Protein AF-A0A1B6HC02-F1 (afdb_monomer_lite)

Foldseek 3Di:
DDQPDPVSVVVVVVVVVVVVVVVVVVVVVVVVVVVVVVVVLVVLVVVLVVLVVVLVVVVVVLVPDPDDPVCVVVVVVVVVVSVVVNVVSVVSVVVHDDDDDPVVCVVVPRDPPCVVDPVVVVVVVVVVVVVVVVVVVVVVVVVVVD

Secondary structure (DSSP, 8-state):
----SHHHHHHHHHHHHHHHHHHHHHHHHHHHHHHHHHHHHHHHHHHHHHHHHHHHHHHHHHHHS---GGGHHHHHHHHHHHHHHHHHHHHHHHTSPPPPPHHHHHHH-S-------HHHHHHHHHHHHHHHHHHHHHHHHHHHH-

Sequence (146 aa):
MELDSLESCIEGWEDLTKELKVLENINKEYLAKLEEVGELQGKCVKEIAHQRYRLGVIDRTLKKLKVPDNRKEDVNKLKRGMEHRLNQLIEIEHCLPKQNGTYLKIILGNVNVSILNKNDKFKYKDEYEKFKLVLSIIGFFLSVIN

Structure (mmCIF, N/CA/C/O backbone):
data_AF-A0A1B6HC02-F1
#
_entry.id   AF-A0A1B6HC02-F1
#
loop_
_atom_site.group_PDB
_atom_site.id
_atom_site.type_symbol
_atom_site.label_atom_id
_atom_site.label_alt_id
_atom_site.label_comp_id
_atom_site.label_asym_id
_atom_site.label_entity_id
_atom_s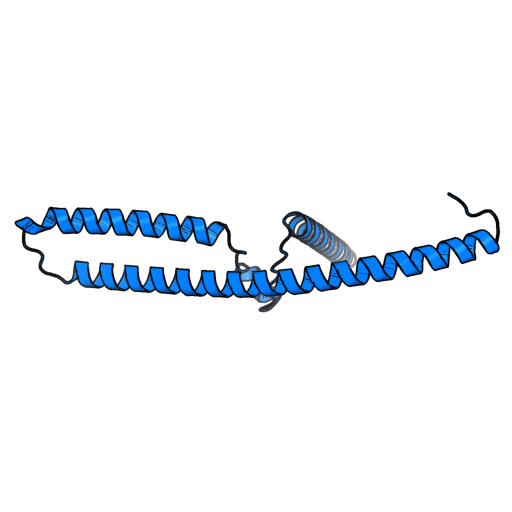ite.label_seq_id
_atom_site.pdbx_PDB_ins_code
_atom_site.Cartn_x
_atom_site.Cartn_y
_atom_site.Cartn_z
_atom_site.occupancy
_atom_site.B_iso_or_equiv
_atom_site.auth_seq_id
_atom_site.auth_comp_id
_atom_site.auth_asym_id
_atom_site.auth_atom_id
_atom_site.pdbx_PDB_model_num
ATOM 1 N N . MET A 1 1 ? 26.179 14.127 -30.261 1.00 59.12 1 MET A N 1
ATOM 2 C CA . MET A 1 1 ? 27.333 13.913 -31.150 1.00 59.12 1 MET A CA 1
ATOM 3 C C . MET A 1 1 ? 26.768 13.275 -32.394 1.00 59.12 1 MET A C 1
ATOM 5 O O . MET A 1 1 ? 26.117 12.247 -32.259 1.00 59.12 1 MET A O 1
ATOM 9 N N . GLU A 1 2 ? 26.886 13.934 -33.541 1.00 69.31 2 GLU A N 1
ATOM 10 C CA . GLU A 1 2 ? 26.670 13.239 -34.812 1.00 69.31 2 GLU A CA 1
ATOM 11 C C . GLU A 1 2 ? 27.879 12.318 -35.030 1.00 69.31 2 GLU A C 1
ATOM 13 O O . GLU A 1 2 ? 28.981 12.643 -34.587 1.00 69.31 2 GLU A O 1
ATOM 18 N N . LEU A 1 3 ? 27.643 11.117 -35.558 1.00 82.00 3 LEU A N 1
ATOM 19 C CA . LEU A 1 3 ? 28.695 10.134 -35.808 1.00 82.00 3 LEU A CA 1
ATOM 20 C C . LEU A 1 3 ? 29.152 10.299 -37.257 1.00 82.00 3 LEU A C 1
ATOM 22 O O . LEU A 1 3 ? 28.347 10.186 -38.179 1.00 82.00 3 LEU A O 1
ATOM 26 N N . ASP A 1 4 ? 30.443 10.567 -37.440 1.00 85.31 4 ASP A N 1
ATOM 27 C CA . ASP A 1 4 ? 30.980 11.064 -38.714 1.00 85.31 4 ASP A CA 1
ATOM 28 C C . ASP A 1 4 ? 31.386 9.943 -39.691 1.00 85.31 4 ASP A C 1
ATOM 30 O O . ASP A 1 4 ? 31.755 10.208 -40.836 1.00 85.31 4 ASP A O 1
ATOM 34 N N . SER A 1 5 ? 31.345 8.677 -39.256 1.00 93.88 5 SER A N 1
ATOM 35 C CA . SER A 1 5 ? 31.750 7.523 -40.064 1.00 93.88 5 SER A CA 1
ATOM 36 C C . SER A 1 5 ? 30.956 6.256 -39.735 1.00 93.88 5 SER A C 1
ATOM 38 O O . SER A 1 5 ? 30.413 6.112 -38.639 1.00 93.88 5 SER A O 1
ATOM 40 N N . LEU A 1 6 ? 30.920 5.309 -40.682 1.00 90.19 6 LEU A N 1
ATOM 41 C CA . LEU A 1 6 ? 30.297 3.997 -40.477 1.00 90.19 6 LEU A CA 1
ATOM 42 C C . LEU A 1 6 ? 30.952 3.225 -39.321 1.00 90.19 6 LEU A C 1
ATOM 44 O O . LEU A 1 6 ? 30.238 2.607 -38.538 1.00 90.19 6 LEU A O 1
ATOM 48 N N . GLU A 1 7 ? 32.276 3.305 -39.183 1.00 93.56 7 GLU A N 1
ATOM 49 C CA . GLU A 1 7 ? 33.015 2.651 -38.097 1.00 93.56 7 GLU A CA 1
ATOM 50 C C . GLU A 1 7 ? 32.567 3.190 -36.731 1.00 93.56 7 GLU A C 1
ATOM 52 O O . GLU A 1 7 ? 32.238 2.423 -35.831 1.00 93.56 7 GLU A O 1
ATOM 57 N N . SER A 1 8 ? 32.420 4.515 -36.616 1.00 91.19 8 SER A N 1
ATOM 58 C CA . SER A 1 8 ? 31.913 5.169 -35.402 1.00 91.19 8 SER A CA 1
ATOM 59 C C . SER A 1 8 ? 30.463 4.779 -35.083 1.00 91.19 8 SER A C 1
ATOM 61 O O . SER A 1 8 ? 30.091 4.686 -33.914 1.00 91.19 8 SER A O 1
ATOM 63 N N . CYS A 1 9 ? 29.635 4.522 -36.101 1.00 91.56 9 CYS A N 1
ATOM 64 C CA . CYS A 1 9 ? 28.285 3.981 -35.916 1.00 91.56 9 CYS A CA 1
ATOM 65 C C . CYS A 1 9 ? 28.296 2.535 -35.405 1.00 91.56 9 CYS A C 1
ATOM 67 O O . CYS A 1 9 ? 27.462 2.188 -34.568 1.00 91.56 9 CYS A O 1
ATOM 69 N N . ILE A 1 10 ? 29.219 1.699 -35.889 1.00 93.19 10 ILE A N 1
ATOM 70 C CA . ILE A 1 10 ? 29.366 0.306 -35.444 1.00 93.19 10 ILE A CA 1
ATOM 71 C C . ILE A 1 10 ? 29.848 0.266 -33.992 1.00 93.19 10 ILE A C 1
ATOM 73 O O . ILE A 1 10 ? 29.214 -0.390 -33.168 1.00 93.19 10 ILE A O 1
ATOM 77 N N . GLU A 1 11 ? 30.894 1.023 -33.653 1.00 94.00 11 GLU A N 1
ATOM 78 C CA . GLU A 1 11 ? 31.393 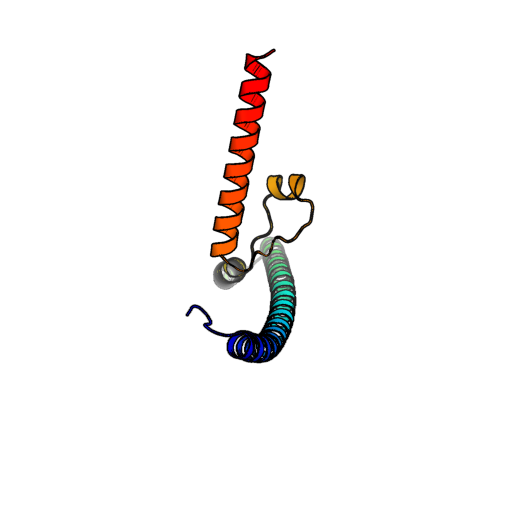1.135 -32.275 1.00 94.00 11 GLU A CA 1
ATOM 79 C C . GLU A 1 11 ? 30.301 1.650 -31.325 1.00 94.00 11 GLU A C 1
ATOM 81 O O . GLU A 1 11 ? 30.033 1.039 -30.289 1.00 94.00 11 GLU A O 1
ATOM 86 N N . GLY A 1 12 ? 29.587 2.713 -31.717 1.00 93.69 12 GLY A N 1
ATOM 87 C CA . GLY A 1 12 ? 28.476 3.252 -30.931 1.00 93.69 12 GLY A CA 1
ATOM 88 C C . GLY A 1 12 ? 27.335 2.248 -30.725 1.00 93.69 12 GLY A C 1
ATOM 89 O O . GLY A 1 12 ? 26.735 2.205 -29.651 1.00 93.69 12 GLY A O 1
ATOM 90 N N . TRP A 1 13 ? 27.045 1.403 -31.718 1.00 93.19 13 TRP A N 1
ATOM 91 C CA . TRP A 1 13 ? 26.056 0.330 -31.589 1.00 93.19 13 TRP A CA 1
ATOM 92 C C . TRP A 1 13 ? 26.515 -0.785 -30.642 1.00 93.19 13 TRP A C 1
ATOM 94 O O . TRP A 1 13 ? 25.718 -1.290 -29.843 1.00 93.19 13 TRP A O 1
ATOM 104 N N . GLU A 1 14 ? 27.789 -1.176 -30.697 1.00 95.25 14 GLU A N 1
ATOM 105 C CA . GLU A 1 14 ? 28.351 -2.165 -29.774 1.00 95.25 14 GLU A CA 1
ATOM 106 C C . GLU A 1 14 ? 28.324 -1.667 -28.328 1.00 95.25 14 GLU A C 1
ATOM 108 O O . GLU A 1 14 ? 27.955 -2.421 -27.421 1.00 95.25 14 GLU A O 1
ATOM 113 N N . ASP A 1 15 ? 28.657 -0.397 -28.105 1.00 95.69 15 ASP A N 1
ATOM 114 C CA . ASP A 1 15 ? 28.591 0.221 -26.784 1.00 95.69 15 ASP A CA 1
ATOM 115 C C . ASP A 1 15 ? 27.150 0.331 -26.284 1.00 95.69 15 ASP A C 1
ATOM 117 O O . ASP A 1 15 ? 26.860 -0.114 -25.170 1.00 95.69 15 ASP A O 1
ATOM 121 N N . LEU A 1 16 ? 26.210 0.753 -27.136 1.00 94.94 16 LEU A N 1
ATOM 122 C CA . LEU A 1 16 ? 24.783 0.756 -26.801 1.00 94.94 16 LEU A CA 1
ATOM 123 C C . LEU A 1 16 ? 24.269 -0.654 -26.464 1.00 94.94 16 LEU A C 1
ATOM 125 O O . LEU A 1 16 ? 23.450 -0.832 -25.563 1.00 94.94 16 LEU A O 1
ATOM 129 N N . THR A 1 17 ? 24.781 -1.685 -27.139 1.00 94.06 17 THR A N 1
ATOM 130 C CA . THR A 1 17 ? 24.443 -3.085 -26.845 1.00 94.06 17 THR A CA 1
ATOM 131 C C . THR A 1 17 ? 24.966 -3.517 -25.469 1.00 94.06 17 THR A C 1
ATOM 133 O O . THR A 1 17 ? 24.299 -4.276 -24.758 1.00 94.06 17 THR A O 1
ATOM 136 N N . LYS A 1 18 ? 26.146 -3.042 -25.051 1.00 96.06 18 LYS A N 1
ATOM 137 C CA . LYS A 1 18 ? 26.672 -3.280 -23.695 1.00 96.06 18 LYS A CA 1
ATOM 138 C C . LYS A 1 18 ? 25.836 -2.537 -22.652 1.00 96.06 18 LYS A C 1
ATOM 140 O O . LYS A 1 18 ? 25.481 -3.135 -21.637 1.00 96.06 18 LYS A O 1
ATOM 145 N N . GLU A 1 19 ? 25.476 -1.284 -22.915 1.00 96.69 19 GLU A N 1
ATOM 146 C CA . GLU A 1 19 ? 24.602 -0.487 -22.046 1.00 96.69 19 GLU A CA 1
ATOM 147 C C . GLU A 1 19 ? 23.221 -1.130 -21.880 1.00 96.69 19 GLU A C 1
ATOM 149 O O . GLU A 1 19 ? 22.702 -1.201 -20.764 1.00 96.69 19 GLU A O 1
ATOM 154 N N . LEU A 1 20 ? 22.657 -1.689 -22.955 1.00 89.19 20 LEU A N 1
ATOM 155 C CA . LEU A 1 20 ? 21.383 -2.403 -22.905 1.00 89.19 20 LEU A CA 1
ATOM 156 C C . LEU A 1 20 ? 21.437 -3.588 -21.932 1.00 89.19 20 LEU A C 1
ATOM 158 O O . LEU A 1 20 ? 20.527 -3.746 -21.122 1.00 89.19 20 LEU A O 1
ATOM 162 N N . LYS A 1 21 ? 22.523 -4.371 -21.927 1.00 94.06 21 LYS A N 1
ATOM 163 C CA . LYS A 1 21 ? 22.692 -5.477 -20.963 1.00 94.06 21 LYS A CA 1
ATOM 164 C C . LYS A 1 21 ? 22.723 -4.986 -19.514 1.00 94.06 21 LYS A C 1
ATOM 166 O O . LYS A 1 21 ? 22.217 -5.659 -18.615 1.00 94.06 21 LYS A O 1
ATOM 171 N N . VAL A 1 22 ? 23.316 -3.818 -19.264 1.00 96.94 22 VAL A N 1
ATOM 172 C CA . VAL A 1 22 ? 23.302 -3.196 -17.931 1.00 96.94 22 VAL A CA 1
ATOM 173 C C . VAL A 1 22 ? 21.876 -2.788 -17.555 1.00 96.94 22 VAL A C 1
ATOM 175 O O . VAL A 1 22 ? 21.425 -3.098 -16.451 1.00 96.94 22 VAL A O 1
ATOM 178 N N . LEU A 1 23 ? 21.141 -2.164 -18.479 1.00 88.75 23 LEU A N 1
ATOM 179 C CA . LEU A 1 23 ? 19.745 -1.775 -18.275 1.00 88.75 23 LEU A CA 1
ATOM 180 C C . LEU A 1 23 ? 18.837 -2.983 -17.997 1.00 88.75 23 LEU A C 1
ATOM 182 O O . LEU A 1 23 ? 17.998 -2.920 -17.100 1.00 88.75 23 LEU A O 1
ATOM 186 N N . GLU A 1 24 ? 19.018 -4.091 -18.715 1.00 85.12 24 GLU A N 1
ATOM 187 C CA . GLU A 1 24 ? 18.264 -5.332 -18.499 1.00 85.12 24 GLU A CA 1
ATOM 188 C C . GLU A 1 24 ? 18.451 -5.877 -17.078 1.00 85.12 24 GLU A C 1
ATOM 190 O O . GLU A 1 24 ? 17.478 -6.267 -16.425 1.00 85.12 24 GLU A O 1
ATOM 195 N N . ASN A 1 25 ? 19.683 -5.843 -16.560 1.00 91.88 25 ASN A N 1
ATOM 196 C CA . ASN A 1 25 ? 19.973 -6.255 -15.188 1.00 91.88 25 ASN A CA 1
ATOM 197 C C . ASN A 1 25 ? 19.306 -5.334 -14.158 1.00 91.88 25 ASN A C 1
ATOM 199 O O . ASN A 1 25 ? 18.692 -5.826 -13.209 1.00 91.88 25 ASN A O 1
ATOM 203 N N . ILE A 1 26 ? 19.361 -4.014 -14.370 1.00 93.12 26 ILE A N 1
ATOM 204 C CA . ILE A 1 26 ? 18.679 -3.033 -13.510 1.00 93.12 26 ILE A CA 1
ATOM 205 C C . ILE A 1 26 ? 17.165 -3.276 -13.518 1.00 93.12 26 ILE A C 1
ATOM 207 O O . ILE A 1 26 ? 16.534 -3.287 -12.462 1.00 93.12 26 ILE A O 1
ATOM 211 N N . ASN A 1 27 ? 16.571 -3.514 -14.691 1.00 80.69 27 ASN A N 1
ATOM 212 C CA . ASN A 1 27 ? 15.140 -3.784 -14.813 1.00 80.69 27 ASN A CA 1
ATOM 213 C C . ASN A 1 27 ? 14.740 -5.074 -14.080 1.00 80.69 27 ASN A C 1
ATOM 215 O O . ASN A 1 27 ? 13.723 -5.106 -13.390 1.00 80.69 27 ASN A O 1
ATOM 219 N N . LYS A 1 28 ? 15.560 -6.126 -14.167 1.00 81.56 28 LYS A N 1
ATOM 220 C CA . LYS A 1 28 ? 15.329 -7.374 -13.431 1.00 81.56 28 LYS A CA 1
ATOM 221 C C . LYS A 1 28 ? 15.331 -7.151 -11.915 1.00 81.56 28 LYS A C 1
ATOM 223 O O . LYS A 1 28 ? 14.447 -7.660 -11.228 1.00 81.56 28 LYS A O 1
ATOM 228 N N . GLU A 1 29 ? 16.286 -6.380 -11.397 1.00 90.69 29 GLU A N 1
ATOM 229 C CA . GLU A 1 29 ? 16.344 -6.032 -9.971 1.00 90.69 29 GLU A CA 1
ATOM 230 C C . GLU A 1 29 ? 15.145 -5.171 -9.545 1.00 90.69 29 GLU A C 1
ATOM 232 O O . GLU A 1 29 ? 14.543 -5.409 -8.497 1.00 90.69 29 GLU A O 1
ATOM 237 N N . TYR A 1 30 ? 14.765 -4.197 -10.375 1.00 85.38 30 TYR A N 1
ATOM 238 C CA . TYR A 1 30 ? 13.586 -3.364 -10.152 1.00 85.38 30 TYR A CA 1
ATOM 239 C C . TYR A 1 30 ? 12.306 -4.204 -10.034 1.00 85.38 30 TYR A C 1
ATOM 241 O O . TYR A 1 30 ? 11.544 -4.014 -9.086 1.00 85.38 30 TYR A O 1
ATOM 249 N N . LEU A 1 31 ? 12.088 -5.155 -10.949 1.00 73.81 31 LEU A N 1
ATOM 250 C CA . LEU A 1 31 ? 10.911 -6.027 -10.931 1.00 73.81 31 LEU A CA 1
ATOM 251 C C . LEU A 1 31 ? 10.869 -6.919 -9.684 1.00 73.81 31 LEU A C 1
ATOM 253 O O . LEU A 1 31 ? 9.810 -7.039 -9.072 1.00 73.81 31 LEU A O 1
ATOM 257 N N . ALA A 1 32 ? 12.010 -7.474 -9.266 1.00 76.50 32 ALA A N 1
ATOM 258 C CA . ALA A 1 32 ? 12.095 -8.267 -8.038 1.00 76.50 32 ALA A CA 1
ATOM 259 C C . ALA A 1 32 ? 11.731 -7.431 -6.796 1.00 76.50 32 ALA A C 1
ATOM 261 O O . ALA A 1 32 ? 10.882 -7.824 -5.998 1.00 76.50 32 ALA A O 1
ATOM 262 N N . LYS A 1 33 ? 12.289 -6.219 -6.672 1.00 84.44 33 LYS A N 1
ATOM 263 C CA . LYS A 1 33 ? 11.949 -5.294 -5.575 1.00 84.44 33 LYS A CA 1
ATOM 264 C C . LYS A 1 33 ? 10.479 -4.877 -5.600 1.00 84.44 33 LYS A C 1
ATOM 266 O O . LYS A 1 33 ? 9.867 -4.704 -4.547 1.00 84.44 33 LYS A O 1
ATOM 271 N N . LEU A 1 34 ? 9.899 -4.700 -6.788 1.00 75.81 34 LEU A N 1
ATOM 272 C CA . LEU A 1 34 ? 8.486 -4.358 -6.936 1.00 75.81 34 LEU A CA 1
ATOM 273 C C . LEU A 1 34 ? 7.576 -5.489 -6.430 1.00 75.81 34 LEU A C 1
ATOM 275 O O . LEU A 1 34 ? 6.583 -5.211 -5.754 1.00 75.81 34 LEU A O 1
ATOM 279 N N . GLU A 1 35 ? 7.929 -6.743 -6.713 1.00 75.00 35 GLU A N 1
ATOM 280 C CA . GLU A 1 35 ? 7.231 -7.926 -6.201 1.00 75.00 35 GLU A CA 1
ATOM 281 C C . GLU A 1 35 ? 7.306 -8.004 -4.669 1.00 75.00 35 GLU A C 1
ATOM 283 O O . GLU A 1 35 ? 6.266 -8.088 -4.009 1.00 75.00 35 GLU A O 1
ATOM 288 N N . GLU A 1 36 ? 8.501 -7.852 -4.090 1.00 81.94 36 GLU A N 1
ATOM 289 C CA . GLU A 1 36 ? 8.706 -7.835 -2.633 1.00 81.94 36 GLU A CA 1
ATOM 290 C C . GLU A 1 36 ? 7.869 -6.747 -1.942 1.00 81.94 36 GLU A C 1
ATOM 292 O O . GLU A 1 36 ? 7.207 -6.992 -0.926 1.00 81.94 36 GLU A O 1
ATOM 297 N N . VAL A 1 37 ? 7.845 -5.538 -2.514 1.00 83.00 37 VAL A N 1
ATOM 298 C CA . VAL A 1 37 ? 7.006 -4.438 -2.021 1.00 83.00 37 VAL A CA 1
ATOM 299 C C . VAL A 1 37 ? 5.525 -4.812 -2.096 1.00 83.00 37 VAL A C 1
ATOM 301 O O . VAL A 1 37 ? 4.789 -4.557 -1.140 1.00 83.00 37 VAL A O 1
ATOM 304 N N . GLY A 1 38 ? 5.079 -5.437 -3.188 1.00 77.31 38 GLY A N 1
ATOM 305 C CA . GLY A 1 38 ? 3.702 -5.910 -3.346 1.00 77.31 38 GLY A CA 1
ATOM 306 C C . GLY A 1 38 ? 3.297 -6.933 -2.279 1.00 77.31 38 GLY A C 1
ATOM 307 O O . GLY A 1 38 ? 2.220 -6.823 -1.682 1.00 77.31 38 GLY A O 1
ATOM 308 N N . GLU A 1 39 ? 4.174 -7.887 -1.963 1.00 80.56 39 GLU A N 1
ATOM 309 C CA . GLU A 1 39 ? 3.933 -8.852 -0.888 1.00 80.56 39 GLU A CA 1
ATOM 310 C C . GLU A 1 39 ? 3.825 -8.184 0.486 1.00 80.56 39 GLU A C 1
ATOM 312 O O . GLU A 1 39 ? 2.919 -8.499 1.269 1.00 80.56 39 GLU A O 1
ATOM 317 N N . LEU A 1 40 ? 4.742 -7.260 0.791 1.00 88.19 40 LEU A N 1
ATOM 318 C CA . LEU A 1 40 ? 4.748 -6.514 2.048 1.00 88.19 40 LEU A CA 1
ATOM 319 C C . LEU A 1 40 ? 3.485 -5.662 2.190 1.00 88.19 40 LEU A C 1
ATOM 321 O O . LEU A 1 40 ? 2.854 -5.681 3.247 1.00 88.19 40 LEU A O 1
ATOM 325 N N . GLN A 1 41 ? 3.055 -4.990 1.120 1.00 86.19 41 GLN A N 1
ATOM 326 C CA . GLN A 1 41 ? 1.788 -4.256 1.091 1.00 86.19 41 GLN A CA 1
ATOM 327 C C . GLN A 1 41 ? 0.608 -5.175 1.422 1.00 86.19 41 GLN A C 1
ATOM 329 O O . GLN A 1 41 ? -0.210 -4.845 2.283 1.00 86.19 41 GLN A O 1
ATOM 334 N N . GLY A 1 42 ? 0.542 -6.355 0.797 1.00 81.88 42 GLY A N 1
ATOM 335 C CA . GLY A 1 42 ? -0.500 -7.344 1.069 1.00 81.88 42 GLY A CA 1
ATOM 336 C C . GLY A 1 42 ? -0.513 -7.813 2.527 1.00 81.88 42 GLY A C 1
ATOM 337 O O . GLY A 1 42 ? -1.583 -7.913 3.133 1.00 81.88 42 GLY A O 1
ATOM 338 N N . LYS A 1 43 ? 0.664 -8.060 3.115 1.00 90.12 43 LYS A N 1
ATOM 339 C CA . LYS A 1 43 ? 0.818 -8.415 4.537 1.00 90.12 43 LYS A CA 1
ATOM 340 C C . LYS A 1 43 ? 0.341 -7.276 5.446 1.00 90.12 43 LYS A C 1
ATOM 342 O O . LYS A 1 43 ? -0.484 -7.519 6.323 1.00 90.12 43 LYS A O 1
ATOM 347 N N . CYS A 1 44 ? 0.753 -6.034 5.187 1.00 91.44 44 CYS A N 1
ATOM 348 C CA . CYS A 1 44 ? 0.326 -4.865 5.962 1.00 91.44 44 CYS A CA 1
ATOM 349 C C . CYS A 1 44 ? -1.196 -4.677 5.946 1.00 91.44 44 CYS A C 1
ATOM 351 O O . CYS A 1 44 ? -1.801 -4.503 7.002 1.00 91.44 44 CYS A O 1
ATOM 353 N N . VAL A 1 45 ? -1.838 -4.768 4.775 1.00 88.94 45 VAL A N 1
ATOM 354 C CA . VAL A 1 45 ? -3.305 -4.649 4.665 1.00 88.94 45 VAL A CA 1
ATOM 355 C C . VAL A 1 45 ? -4.010 -5.728 5.495 1.00 88.94 45 VAL A C 1
ATOM 357 O O . VAL A 1 45 ? -4.957 -5.421 6.225 1.00 88.94 45 VAL A O 1
ATOM 360 N N . LYS A 1 46 ? -3.543 -6.982 5.421 1.00 92.25 46 LYS A N 1
ATOM 361 C CA . LYS A 1 46 ? -4.101 -8.098 6.203 1.00 92.25 46 LYS A CA 1
ATOM 362 C C . LYS A 1 46 ? -3.963 -7.859 7.708 1.00 92.25 46 LYS A C 1
ATOM 364 O O . LYS A 1 46 ? -4.944 -8.008 8.436 1.00 92.25 46 LYS A O 1
ATOM 369 N N . GLU A 1 47 ? -2.788 -7.436 8.166 1.00 96.12 47 GLU A N 1
ATOM 370 C CA . GLU A 1 47 ? -2.532 -7.183 9.588 1.00 96.12 47 GLU A CA 1
ATOM 371 C C . GLU A 1 47 ? -3.326 -5.990 10.130 1.00 96.12 47 GLU A C 1
ATOM 373 O O . GLU A 1 47 ? -3.900 -6.073 11.218 1.00 96.12 47 GLU A O 1
ATOM 378 N N . ILE A 1 48 ? -3.458 -4.904 9.360 1.00 95.12 48 ILE A N 1
ATOM 379 C CA . ILE A 1 48 ? -4.310 -3.763 9.732 1.00 95.12 48 ILE A CA 1
ATOM 380 C C . ILE A 1 48 ? -5.763 -4.219 9.897 1.00 95.12 48 ILE A C 1
ATOM 382 O O . ILE A 1 48 ? -6.410 -3.888 10.897 1.00 95.12 48 ILE A O 1
ATOM 386 N N . ALA A 1 49 ? -6.282 -5.006 8.949 1.00 94.50 49 ALA A N 1
ATOM 387 C CA . ALA A 1 49 ? -7.635 -5.549 9.030 1.00 94.50 49 ALA A CA 1
ATOM 388 C C . ALA A 1 49 ? -7.809 -6.448 10.267 1.00 94.50 49 ALA A C 1
ATOM 390 O O . ALA A 1 49 ? -8.807 -6.328 10.986 1.00 94.50 49 ALA A O 1
ATOM 391 N N . HIS A 1 50 ? -6.821 -7.296 10.565 1.00 97.25 50 HIS A N 1
ATOM 392 C CA . HIS A 1 50 ? -6.841 -8.157 11.743 1.00 97.25 50 HIS A CA 1
ATOM 393 C C . HIS A 1 50 ? -6.825 -7.356 13.056 1.00 97.25 50 HIS A C 1
ATOM 395 O O . HIS A 1 50 ? -7.635 -7.618 13.952 1.00 97.25 50 HIS A O 1
ATOM 401 N N . GLN A 1 51 ? -5.974 -6.332 13.166 1.00 97.44 51 GLN A N 1
ATOM 402 C CA . GLN A 1 51 ? -5.925 -5.441 14.331 1.00 97.44 51 GLN A CA 1
ATOM 403 C C . GLN A 1 51 ? -7.254 -4.705 14.534 1.00 97.44 51 GLN A C 1
ATOM 405 O O . GLN A 1 51 ? -7.780 -4.691 15.649 1.00 97.44 51 GLN A O 1
ATOM 410 N N . ARG A 1 52 ? -7.850 -4.162 13.464 1.00 96.75 52 ARG A N 1
ATOM 411 C CA . ARG A 1 52 ? -9.177 -3.520 13.511 1.00 96.75 52 ARG A CA 1
ATOM 412 C C . ARG A 1 52 ? -10.260 -4.481 13.988 1.00 96.75 52 ARG A C 1
ATOM 414 O O . ARG A 1 52 ? -11.052 -4.125 14.861 1.00 96.75 52 ARG A O 1
ATOM 421 N N . TYR A 1 53 ? -10.266 -5.710 13.471 1.00 97.19 53 TYR A N 1
ATOM 422 C CA . TYR A 1 53 ? -11.187 -6.750 13.923 1.00 97.19 53 TYR A CA 1
ATOM 423 C C . TYR A 1 53 ? -11.036 -7.021 15.426 1.00 97.19 53 TYR A C 1
ATOM 425 O O . TYR A 1 53 ? -12.026 -6.982 16.162 1.00 97.19 53 TYR A O 1
ATOM 433 N N . ARG A 1 54 ? -9.804 -7.237 15.908 1.00 97.81 54 ARG A N 1
ATOM 434 C CA . ARG A 1 54 ? -9.536 -7.502 17.330 1.00 97.81 54 ARG A CA 1
ATOM 435 C C . ARG A 1 54 ? -9.935 -6.331 18.221 1.00 97.81 54 ARG A C 1
ATOM 437 O O . ARG A 1 54 ? -10.573 -6.561 19.246 1.00 97.81 54 ARG A O 1
ATOM 444 N N . LEU A 1 55 ? -9.636 -5.094 17.820 1.00 97.12 55 LEU A N 1
ATOM 445 C CA . LEU A 1 55 ? -10.101 -3.892 18.519 1.00 97.12 55 LEU A CA 1
ATOM 446 C C . LEU A 1 55 ? -11.632 -3.859 18.611 1.00 97.12 55 LEU A C 1
ATOM 448 O O . LEU A 1 55 ? -12.171 -3.631 19.691 1.00 97.12 55 LEU A O 1
ATOM 452 N N . GLY A 1 56 ? -12.338 -4.178 17.524 1.00 96.38 56 GLY A N 1
ATOM 453 C CA . GLY A 1 56 ? -13.801 -4.263 17.517 1.00 96.38 56 GLY A CA 1
ATOM 454 C C . GLY A 1 56 ? -14.369 -5.396 18.384 1.00 96.38 56 GLY A C 1
ATOM 455 O O . GLY A 1 56 ? -15.457 -5.266 18.946 1.00 96.38 56 GLY A O 1
ATOM 456 N N . VAL A 1 57 ? -13.665 -6.523 18.526 1.00 97.25 57 VAL A N 1
ATOM 457 C CA . VAL A 1 57 ? -14.040 -7.587 19.478 1.00 97.25 57 VAL A CA 1
ATOM 458 C C . VAL A 1 57 ? -13.874 -7.104 20.919 1.00 97.25 57 VAL A C 1
ATOM 460 O O . VAL A 1 57 ? -14.786 -7.298 21.727 1.00 97.25 57 VAL A O 1
ATOM 463 N N . ILE A 1 58 ? -12.757 -6.439 21.230 1.00 96.00 58 ILE A N 1
ATOM 464 C CA . ILE A 1 58 ? -12.485 -5.889 22.565 1.00 96.00 58 ILE A CA 1
ATOM 465 C C . ILE A 1 58 ? -13.540 -4.840 22.927 1.00 96.00 58 ILE A C 1
ATOM 467 O O . ILE A 1 58 ? -14.155 -4.960 23.982 1.00 96.00 58 ILE A O 1
ATOM 471 N N . ASP A 1 59 ? -13.825 -3.882 22.041 1.00 94.94 59 ASP A N 1
ATOM 472 C CA . ASP A 1 59 ? -14.833 -2.837 22.274 1.00 94.94 59 ASP A CA 1
ATOM 473 C C . ASP A 1 59 ? -16.227 -3.430 22.541 1.00 94.94 59 ASP A C 1
ATOM 475 O O . ASP A 1 59 ? -16.884 -3.095 23.529 1.00 94.94 59 ASP A O 1
ATOM 479 N N . ARG A 1 60 ? -16.666 -4.386 21.708 1.00 95.88 60 ARG A N 1
ATOM 480 C CA . ARG A 1 60 ? -17.960 -5.064 21.893 1.00 95.88 60 ARG A CA 1
ATOM 481 C C . ARG A 1 60 ? -18.028 -5.844 23.201 1.00 95.88 60 ARG A C 1
ATOM 483 O O . ARG A 1 60 ? -19.076 -5.856 23.841 1.00 95.88 60 ARG A O 1
ATOM 490 N N . THR A 1 61 ? -16.939 -6.501 23.589 1.00 95.06 61 THR A N 1
ATOM 491 C CA . THR A 1 61 ? -16.868 -7.247 24.853 1.00 95.06 61 THR A CA 1
ATOM 492 C C . THR A 1 61 ? -16.922 -6.293 26.039 1.00 95.06 61 THR A C 1
ATOM 494 O O . THR A 1 61 ? -17.728 -6.485 26.945 1.00 95.06 61 THR A O 1
ATOM 497 N N . LEU A 1 62 ? -16.143 -5.213 25.990 1.00 93.38 62 LEU A N 1
ATOM 498 C CA . LEU A 1 62 ? -16.085 -4.189 27.028 1.00 93.38 62 LEU A CA 1
ATOM 499 C C . LEU A 1 62 ? -17.453 -3.542 27.274 1.00 93.38 62 LEU A C 1
ATOM 501 O O . LEU A 1 62 ? -17.829 -3.333 28.422 1.00 93.38 62 LEU A O 1
ATOM 505 N N . LYS A 1 63 ? -18.230 -3.299 26.211 1.00 90.75 63 LYS A N 1
ATOM 506 C CA . LYS A 1 63 ? -19.606 -2.774 26.292 1.00 90.75 63 LYS A CA 1
ATOM 507 C C . LYS A 1 63 ? -20.601 -3.734 26.955 1.00 90.75 63 LYS A C 1
ATOM 509 O O . LYS A 1 63 ? -21.600 -3.276 27.498 1.00 90.75 63 LYS A O 1
ATOM 514 N N . LYS A 1 64 ? -20.360 -5.048 26.891 1.00 93.94 64 LYS A N 1
ATOM 515 C CA . LYS A 1 64 ? -21.234 -6.079 27.482 1.00 93.94 64 LYS A CA 1
ATOM 516 C C . LYS A 1 64 ? -20.879 -6.411 28.931 1.00 93.94 64 LYS A C 1
ATOM 518 O O . LYS A 1 64 ? -21.706 -6.980 29.641 1.00 93.94 64 LYS A O 1
ATOM 523 N N . LEU A 1 65 ? -19.658 -6.103 29.364 1.00 92.56 65 LEU A N 1
ATOM 524 C CA . LEU A 1 65 ? -19.205 -6.388 30.719 1.00 92.56 65 LEU A CA 1
ATOM 525 C C . LEU A 1 65 ? -19.864 -5.438 31.722 1.00 92.56 65 LEU A C 1
ATOM 527 O O . LEU A 1 65 ? -19.849 -4.219 31.559 1.00 92.56 65 LEU A O 1
ATOM 531 N N . LYS A 1 66 ? -20.390 -6.003 32.812 1.00 90.56 66 LYS A N 1
ATOM 532 C CA . LYS A 1 66 ? -20.761 -5.224 33.995 1.00 90.56 66 LYS A CA 1
ATOM 533 C C . LYS A 1 66 ? -19.486 -4.891 34.761 1.00 90.56 66 LYS A C 1
ATOM 535 O O . LYS A 1 66 ? -18.969 -5.723 35.501 1.00 90.56 66 LYS A O 1
ATOM 540 N N . VAL A 1 67 ? -18.954 -3.697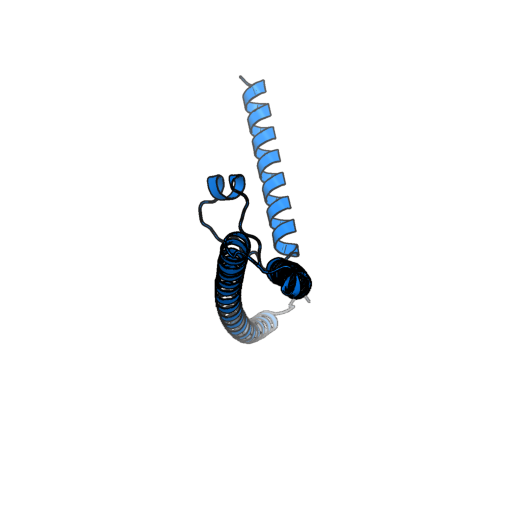 34.529 1.00 88.44 67 VAL A N 1
ATOM 541 C CA . VAL A 1 67 ? -17.719 -3.243 35.171 1.00 88.44 67 VAL A CA 1
ATOM 542 C C . VAL A 1 67 ? -18.051 -2.620 36.532 1.00 88.44 67 VAL A C 1
ATOM 544 O O . VAL A 1 67 ? -18.866 -1.698 36.576 1.00 88.44 67 VAL A O 1
ATOM 547 N N . PRO A 1 68 ? -17.436 -3.087 37.633 1.00 88.62 68 PRO A N 1
ATOM 548 C CA . PRO A 1 68 ? -17.624 -2.480 38.946 1.00 88.62 68 PRO A CA 1
ATOM 549 C C . PRO A 1 68 ? -17.014 -1.070 39.001 1.00 88.62 68 PRO A C 1
ATOM 551 O O . PRO A 1 68 ? -16.028 -0.777 38.322 1.00 88.62 68 PRO A O 1
ATOM 554 N N . ASP A 1 69 ? -17.584 -0.192 39.829 1.00 86.56 69 ASP A N 1
ATOM 555 C CA . ASP A 1 69 ? -17.215 1.233 39.873 1.00 86.56 69 ASP A CA 1
ATOM 556 C C . ASP A 1 69 ? -15.727 1.475 40.157 1.00 86.56 69 ASP A C 1
ATOM 558 O O . ASP A 1 69 ? -15.114 2.358 39.557 1.00 86.56 69 ASP A O 1
ATOM 562 N N . ASN A 1 70 ? -15.111 0.633 40.991 1.00 90.94 70 ASN A N 1
ATOM 563 C CA . ASN A 1 70 ? -13.687 0.702 41.323 1.00 90.94 70 ASN A CA 1
ATOM 564 C C . ASN A 1 70 ? -12.743 0.359 40.151 1.00 90.94 70 ASN A C 1
ATOM 566 O O . ASN A 1 70 ? -11.542 0.588 40.257 1.00 90.94 70 ASN A O 1
ATOM 570 N N . ARG A 1 71 ? -13.256 -0.180 39.036 1.00 91.88 71 ARG A N 1
ATOM 571 C CA . ARG A 1 71 ? -12.481 -0.519 37.826 1.00 91.88 71 ARG A CA 1
ATOM 572 C C . ARG A 1 71 ? -12.793 0.398 36.637 1.00 91.88 71 ARG A C 1
ATOM 574 O O . ARG A 1 71 ? -12.263 0.179 35.549 1.00 91.88 71 ARG A O 1
ATOM 581 N N . LYS A 1 72 ? -13.612 1.444 36.812 1.00 90.25 72 LYS A N 1
ATOM 582 C CA . LYS A 1 72 ? -13.942 2.404 35.738 1.00 90.25 72 LYS A CA 1
ATOM 583 C C . LYS A 1 72 ? -12.710 3.098 35.151 1.00 90.25 72 LYS A C 1
ATOM 585 O O . LYS A 1 72 ? -12.658 3.316 33.942 1.00 90.25 72 LYS A O 1
ATOM 590 N N . GLU A 1 73 ? -11.699 3.395 35.965 1.00 93.69 73 GLU A N 1
ATOM 591 C CA . GLU A 1 73 ? -10.476 4.037 35.465 1.00 93.69 73 GLU A CA 1
ATOM 592 C C . GLU A 1 73 ? -9.662 3.114 34.547 1.00 93.69 73 GLU A C 1
ATOM 594 O O . GLU A 1 73 ? -9.111 3.569 33.545 1.00 93.69 73 GLU A O 1
ATOM 599 N N . ASP A 1 74 ? -9.652 1.805 34.810 1.00 93.31 74 ASP A N 1
ATOM 600 C CA . ASP A 1 74 ? -8.998 0.833 33.925 1.00 93.31 74 ASP A CA 1
ATOM 601 C C . ASP A 1 74 ? -9.688 0.768 32.560 1.00 93.31 74 ASP A C 1
ATOM 603 O O . ASP A 1 74 ? -9.025 0.690 31.526 1.00 93.31 74 ASP A O 1
ATOM 607 N N . VAL A 1 75 ? -11.022 0.863 32.540 1.00 93.62 75 VAL A N 1
ATOM 608 C CA . VAL A 1 75 ? -11.807 0.941 31.299 1.00 93.62 75 VAL A CA 1
ATOM 609 C C . VAL A 1 75 ? -11.457 2.199 30.513 1.00 93.62 75 VAL A C 1
ATOM 611 O O . VAL A 1 75 ? -11.278 2.130 29.297 1.00 93.62 75 VAL A O 1
ATOM 614 N N . ASN A 1 76 ? -11.326 3.343 31.186 1.00 93.19 76 ASN A N 1
ATOM 615 C CA . ASN A 1 76 ? -10.947 4.597 30.537 1.00 93.19 76 ASN A CA 1
ATOM 616 C C . ASN A 1 76 ? -9.525 4.528 29.965 1.00 93.19 76 ASN A C 1
ATOM 618 O O . ASN A 1 76 ? -9.307 4.922 28.819 1.00 93.19 76 ASN A O 1
ATOM 622 N N . LYS A 1 77 ? -8.567 3.977 30.721 1.00 95.81 77 LYS A N 1
ATOM 623 C CA . LYS A 1 77 ? -7.200 3.726 30.238 1.00 95.81 77 LYS A CA 1
ATOM 624 C C . LYS A 1 77 ? -7.195 2.811 29.017 1.00 95.81 77 LYS A C 1
ATOM 626 O O . LYS A 1 77 ? -6.519 3.120 28.037 1.00 95.81 77 LYS A O 1
ATOM 631 N N . LEU A 1 78 ? -7.981 1.734 29.046 1.00 95.31 78 LEU A N 1
ATOM 632 C CA . LEU A 1 78 ? -8.106 0.810 27.922 1.00 95.31 78 LEU A CA 1
ATOM 633 C C . LEU A 1 78 ? -8.667 1.511 26.679 1.00 95.31 78 LEU A C 1
ATOM 635 O O . LEU A 1 78 ? -8.083 1.380 25.607 1.00 95.31 78 LEU A O 1
ATOM 639 N N . LYS A 1 79 ? -9.737 2.305 26.817 1.00 94.94 79 LYS A N 1
ATOM 640 C CA . LYS A 1 79 ? -10.325 3.068 25.702 1.00 94.94 79 LYS A CA 1
ATOM 641 C C . LYS A 1 79 ? -9.330 4.046 25.077 1.00 94.94 79 LYS A C 1
ATOM 643 O O . LYS A 1 79 ? -9.157 4.018 23.863 1.00 94.94 79 LYS A O 1
ATOM 648 N N . ARG A 1 80 ? -8.608 4.822 25.894 1.00 96.50 80 ARG A N 1
ATOM 649 C CA . ARG A 1 80 ? -7.547 5.725 25.407 1.00 96.50 80 ARG A CA 1
ATOM 650 C C . ARG A 1 80 ? -6.459 4.964 24.644 1.00 96.50 80 ARG A C 1
ATOM 652 O O . ARG A 1 80 ? -6.025 5.395 23.580 1.00 96.50 80 ARG A O 1
ATOM 659 N N . GLY A 1 81 ? -6.048 3.800 25.153 1.00 97.06 81 GLY A N 1
ATOM 660 C CA . GLY A 1 81 ? -5.085 2.934 24.467 1.00 97.06 81 GLY A CA 1
ATOM 661 C C . GLY A 1 81 ? -5.603 2.398 23.128 1.00 97.06 81 GLY A C 1
ATOM 662 O O . GLY A 1 81 ? -4.847 2.314 22.160 1.00 97.06 81 GLY A O 1
ATOM 663 N N . MET A 1 82 ? -6.894 2.067 23.048 1.00 96.19 82 MET A N 1
ATOM 664 C CA . MET A 1 82 ? -7.536 1.624 21.808 1.00 96.19 82 MET A CA 1
ATOM 665 C C . MET A 1 82 ? -7.626 2.745 20.767 1.00 96.19 82 MET A C 1
ATOM 667 O O . MET A 1 82 ? -7.345 2.492 19.598 1.00 96.19 82 MET A O 1
ATOM 671 N N . GLU A 1 83 ? -7.960 3.969 21.180 1.00 95.62 83 GLU A N 1
ATOM 672 C CA . GLU A 1 83 ? -7.975 5.150 20.304 1.00 95.62 83 GLU A CA 1
ATOM 673 C C . GLU A 1 83 ? -6.580 5.463 19.759 1.00 95.62 83 GLU A C 1
ATOM 675 O O . GLU A 1 83 ? -6.408 5.627 18.552 1.00 95.62 83 GLU A O 1
ATOM 680 N N . HIS A 1 84 ? -5.559 5.455 20.621 1.00 97.00 84 HIS A N 1
ATOM 681 C CA . HIS A 1 84 ? -4.178 5.655 20.190 1.00 97.00 84 HIS A CA 1
ATOM 682 C C . HIS A 1 84 ? -3.745 4.601 19.163 1.00 97.00 84 HIS A C 1
ATOM 684 O O . HIS A 1 84 ? -3.186 4.940 18.120 1.00 97.00 84 HIS A O 1
ATOM 690 N N . ARG A 1 85 ? -4.069 3.324 19.407 1.00 96.19 85 ARG A N 1
ATOM 691 C CA . ARG A 1 85 ? -3.770 2.250 18.455 1.00 96.19 85 ARG A CA 1
ATOM 692 C C . ARG A 1 85 ? -4.521 2.423 17.136 1.00 96.19 85 ARG A C 1
ATOM 694 O O . ARG A 1 85 ? -3.957 2.137 16.087 1.00 96.19 85 ARG A O 1
ATOM 701 N N . LEU A 1 86 ? -5.770 2.887 17.162 1.00 95.25 86 LEU A N 1
ATOM 702 C CA . LEU A 1 86 ? -6.524 3.157 15.938 1.00 95.25 86 LEU A CA 1
ATOM 703 C C . LEU A 1 86 ? -5.838 4.236 15.089 1.00 95.25 86 LEU A C 1
ATOM 705 O O . LEU A 1 86 ? -5.716 4.054 13.879 1.00 95.25 86 LEU A O 1
ATOM 709 N N . ASN A 1 87 ? -5.335 5.300 15.720 1.00 94.81 87 ASN A N 1
ATOM 710 C CA . ASN A 1 87 ? -4.592 6.357 15.032 1.00 94.81 87 ASN A CA 1
ATOM 711 C C . ASN A 1 87 ? -3.301 5.822 14.398 1.00 94.81 87 ASN A C 1
ATOM 713 O O . ASN A 1 87 ? -3.065 6.067 13.219 1.00 94.81 87 ASN A O 1
ATOM 717 N N . GLN A 1 88 ? -2.537 4.995 15.119 1.00 95.19 88 GLN A N 1
ATOM 718 C CA . GLN A 1 88 ? -1.352 4.329 14.560 1.00 95.19 88 GLN A CA 1
ATOM 719 C C . GLN A 1 88 ? -1.697 3.472 13.332 1.00 95.19 88 GLN A C 1
ATOM 721 O O . GLN A 1 88 ? -0.987 3.495 12.332 1.00 95.19 88 GLN A O 1
ATOM 726 N N . LEU A 1 89 ? -2.809 2.728 13.368 1.00 94.69 89 LEU A N 1
ATOM 727 C CA . LEU A 1 89 ? -3.248 1.928 12.218 1.00 94.69 89 LEU A CA 1
ATOM 728 C C . LEU A 1 89 ? -3.628 2.796 11.013 1.00 94.69 89 LEU A C 1
ATOM 730 O O . LEU A 1 89 ? -3.377 2.394 9.880 1.00 94.69 89 LEU A O 1
ATOM 734 N N . ILE A 1 90 ? -4.231 3.964 11.247 1.00 91.12 90 ILE A N 1
ATOM 735 C CA . ILE A 1 90 ? -4.564 4.932 10.194 1.00 91.12 90 ILE A CA 1
ATOM 736 C C . ILE A 1 90 ? -3.284 5.503 9.574 1.00 91.12 90 ILE A C 1
ATOM 738 O O . ILE A 1 90 ? -3.172 5.544 8.352 1.00 91.12 90 ILE A O 1
ATOM 742 N N . GLU A 1 91 ? -2.296 5.880 10.388 1.00 92.31 91 GLU A N 1
ATOM 743 C CA . GLU A 1 91 ? -0.992 6.358 9.908 1.00 92.31 91 GLU A CA 1
ATOM 744 C C . GLU A 1 91 ? -0.293 5.315 9.028 1.00 92.31 91 GLU A C 1
ATOM 746 O O . GLU A 1 91 ? 0.158 5.639 7.930 1.00 92.31 91 GLU A O 1
ATOM 751 N N . ILE A 1 92 ? -0.276 4.047 9.456 1.00 91.00 92 ILE A N 1
ATOM 752 C CA . ILE A 1 92 ? 0.296 2.953 8.658 1.00 91.00 92 ILE A CA 1
ATOM 753 C C . ILE A 1 92 ? -0.493 2.768 7.352 1.00 91.00 92 ILE A C 1
ATOM 755 O O . ILE A 1 92 ? 0.105 2.606 6.290 1.00 91.00 92 ILE A O 1
ATOM 759 N N . GLU A 1 93 ? -1.827 2.826 7.394 1.00 88.81 93 GLU A N 1
ATOM 760 C CA . GLU A 1 93 ? -2.672 2.702 6.199 1.00 88.81 93 GLU A CA 1
ATOM 761 C C . GLU A 1 93 ? -2.450 3.845 5.197 1.00 88.81 93 GLU A C 1
ATOM 763 O O . GLU A 1 93 ? -2.518 3.623 3.989 1.00 88.81 93 GLU A O 1
ATOM 768 N N . HIS A 1 94 ? -2.126 5.055 5.661 1.00 85.44 94 HIS A N 1
ATOM 769 C CA . HIS A 1 94 ? -1.804 6.185 4.785 1.00 85.44 94 HIS A CA 1
ATOM 770 C C . HIS A 1 94 ? -0.523 5.986 3.969 1.00 85.44 94 HIS A C 1
ATOM 772 O O . HIS A 1 94 ? -0.404 6.576 2.892 1.00 85.44 94 HIS A O 1
ATOM 778 N N . CYS A 1 95 ? 0.398 5.150 4.448 1.00 84.06 95 CYS A N 1
ATOM 779 C CA . CYS A 1 95 ? 1.616 4.775 3.734 1.00 84.06 95 CYS A CA 1
ATOM 780 C C . CYS A 1 95 ? 1.376 3.688 2.672 1.00 84.06 95 CYS A C 1
ATOM 782 O O . CYS A 1 95 ? 2.261 3.426 1.857 1.00 84.06 95 CYS A O 1
ATOM 784 N N . LEU A 1 96 ? 0.202 3.049 2.665 1.00 83.75 96 LEU A N 1
ATOM 785 C CA . LEU A 1 96 ? -0.146 2.001 1.709 1.00 83.75 96 LEU A CA 1
ATOM 786 C C . LEU A 1 96 ? -0.839 2.583 0.466 1.00 83.75 96 LEU A C 1
ATOM 788 O O . LEU A 1 96 ? -1.539 3.600 0.546 1.00 83.75 96 LEU A O 1
ATOM 792 N N . PRO A 1 97 ? -0.684 1.943 -0.709 1.00 71.62 97 PRO A N 1
ATOM 793 C CA . PRO A 1 97 ? -1.406 2.356 -1.903 1.00 71.62 97 PRO A CA 1
ATOM 794 C C . PRO A 1 97 ? -2.916 2.231 -1.671 1.00 71.62 97 PRO A C 1
ATOM 796 O O . PRO A 1 97 ? -3.430 1.182 -1.281 1.00 71.62 97 PRO A O 1
ATOM 799 N N . LYS A 1 98 ? -3.644 3.324 -1.913 1.00 65.88 98 LYS A N 1
ATOM 800 C CA . LYS A 1 98 ? -5.100 3.349 -1.750 1.00 65.88 98 LYS A CA 1
ATOM 801 C C . LYS A 1 98 ? -5.768 2.587 -2.885 1.00 65.88 98 LYS A C 1
ATOM 803 O O . LYS A 1 98 ? -5.477 2.838 -4.052 1.00 65.88 98 LYS A O 1
ATOM 808 N N . GLN A 1 99 ? -6.715 1.720 -2.538 1.00 57.09 99 GLN A N 1
ATOM 809 C CA . GLN A 1 99 ? -7.583 1.105 -3.535 1.00 57.09 99 GLN A CA 1
ATOM 810 C C . GLN A 1 99 ? -8.434 2.168 -4.242 1.00 57.09 99 GLN A C 1
ATOM 812 O O . GLN A 1 99 ? -8.811 3.190 -3.662 1.00 57.09 99 GLN A O 1
ATOM 817 N N . ASN A 1 100 ? -8.728 1.910 -5.514 1.00 56.38 100 ASN A N 1
ATOM 818 C CA . ASN A 1 100 ? -9.575 2.753 -6.347 1.00 56.38 100 ASN A CA 1
ATOM 819 C C . ASN A 1 100 ? -10.954 2.976 -5.704 1.00 56.38 100 ASN A C 1
ATOM 821 O O . ASN A 1 100 ? -11.556 2.049 -5.162 1.00 56.38 100 ASN A O 1
ATOM 825 N N . GLY A 1 101 ? -11.485 4.196 -5.824 1.00 57.91 101 GLY A N 1
ATOM 826 C CA . GLY A 1 101 ? -12.884 4.470 -5.493 1.00 57.91 101 GLY A CA 1
ATOM 827 C C . GLY A 1 101 ? -13.837 3.704 -6.419 1.00 57.91 101 GLY A C 1
ATOM 828 O O . GLY A 1 101 ? -13.486 3.390 -7.558 1.00 57.91 101 GLY A O 1
ATOM 829 N N . THR A 1 102 ? -15.054 3.427 -5.948 1.00 54.72 102 THR A N 1
ATOM 830 C CA . THR A 1 102 ? -16.056 2.570 -6.612 1.00 54.72 102 THR A CA 1
ATOM 831 C C . THR A 1 102 ? -16.277 2.915 -8.085 1.00 54.72 102 THR A C 1
ATOM 833 O O . THR A 1 102 ? -16.291 2.022 -8.922 1.00 54.72 102 THR A O 1
ATOM 836 N N . TYR A 1 103 ? -16.362 4.206 -8.419 1.00 54.50 103 TYR A N 1
ATOM 837 C CA . TYR A 1 103 ? -16.519 4.687 -9.797 1.00 54.50 103 TYR A CA 1
ATOM 838 C C . TYR A 1 103 ? -15.384 4.223 -10.721 1.00 54.50 103 TYR A C 1
ATOM 840 O O . TYR A 1 103 ? -15.614 3.706 -11.809 1.00 54.50 103 TYR A O 1
ATOM 848 N N . LEU A 1 104 ? -14.143 4.346 -10.252 1.00 55.69 104 LEU A N 1
ATOM 849 C CA . LEU A 1 104 ? -12.959 3.989 -11.024 1.00 55.69 104 LEU A CA 1
ATOM 850 C C . LEU A 1 104 ? -12.810 2.460 -11.148 1.00 55.69 104 LEU A C 1
ATOM 852 O O . LEU A 1 104 ? -12.355 1.969 -12.176 1.00 55.69 104 LEU A O 1
ATOM 856 N N . LYS A 1 105 ? -13.268 1.705 -10.139 1.00 56.50 105 LYS A N 1
ATOM 857 C CA . LYS A 1 105 ? -13.344 0.234 -10.159 1.00 56.50 105 LYS A CA 1
ATOM 858 C C . LYS A 1 105 ? -14.405 -0.300 -11.132 1.00 56.50 105 LYS A C 1
ATOM 860 O O . LYS A 1 105 ? -14.204 -1.358 -11.716 1.00 56.50 105 LYS A O 1
ATOM 865 N N . ILE A 1 106 ? -15.514 0.423 -11.316 1.00 55.44 106 ILE A N 1
ATOM 866 C CA . ILE A 1 106 ? -16.565 0.072 -12.287 1.00 55.44 106 ILE A CA 1
ATOM 867 C C . ILE A 1 106 ? -16.044 0.212 -13.724 1.00 55.44 106 ILE A C 1
ATOM 869 O O . ILE A 1 106 ? -16.339 -0.633 -14.559 1.00 55.44 106 ILE A O 1
ATOM 873 N N . ILE A 1 107 ? -15.247 1.248 -13.999 1.00 54.72 107 ILE A N 1
ATOM 874 C CA . ILE A 1 107 ? -14.769 1.551 -15.357 1.00 54.72 107 ILE A CA 1
ATOM 875 C C . ILE A 1 107 ? -13.528 0.729 -15.731 1.00 54.72 107 ILE A C 1
ATOM 877 O O . ILE A 1 107 ? -13.429 0.254 -16.857 1.00 54.72 107 ILE A O 1
ATOM 881 N N . LEU A 1 108 ? -12.580 0.548 -14.805 1.00 51.47 108 LEU A N 1
ATOM 882 C CA . LEU A 1 108 ? -11.302 -0.130 -15.076 1.00 51.47 108 LEU A CA 1
ATOM 883 C C . LEU A 1 108 ? -11.292 -1.618 -14.688 1.00 51.47 108 LEU A C 1
ATOM 885 O O . LEU A 1 108 ? -10.298 -2.304 -14.913 1.00 51.47 108 LEU A O 1
ATOM 889 N N . GLY A 1 109 ? -12.360 -2.128 -14.070 1.00 45.44 109 GLY A N 1
ATOM 890 C CA . GLY A 1 109 ? -12.370 -3.458 -13.463 1.00 45.44 109 GLY A CA 1
ATOM 891 C C . GLY A 1 109 ? -11.477 -3.548 -12.217 1.00 45.44 109 GLY A C 1
ATOM 892 O O . GLY A 1 109 ? -11.037 -2.547 -11.647 1.00 45.44 109 GLY A O 1
ATOM 893 N N . ASN A 1 110 ? -11.199 -4.771 -11.754 1.00 43.69 110 ASN A N 1
ATOM 894 C CA . ASN A 1 110 ? -10.368 -5.021 -10.567 1.00 43.69 110 ASN A CA 1
ATOM 895 C C . ASN A 1 110 ? -8.860 -4.937 -10.891 1.00 43.69 110 ASN A C 1
ATOM 897 O O . ASN A 1 110 ? -8.080 -5.794 -10.483 1.00 43.69 110 ASN A O 1
ATOM 901 N N . VAL A 1 111 ? -8.460 -3.924 -11.662 1.00 41.62 111 VAL A N 1
ATOM 902 C CA . VAL A 1 111 ? -7.062 -3.664 -12.008 1.00 41.62 111 VAL A CA 1
ATOM 903 C C . VAL A 1 111 ? -6.460 -2.798 -10.906 1.00 41.62 111 VAL A C 1
ATOM 905 O O . VAL A 1 111 ? -6.836 -1.637 -10.718 1.00 41.62 111 VAL A O 1
ATOM 908 N N . ASN A 1 112 ? -5.526 -3.376 -10.148 1.00 42.62 112 ASN A N 1
ATOM 909 C CA . ASN A 1 112 ? -4.679 -2.620 -9.234 1.00 42.62 112 ASN A CA 1
ATOM 910 C C . ASN A 1 112 ? -3.754 -1.729 -10.066 1.00 42.62 112 ASN A C 1
ATOM 912 O O . ASN A 1 112 ? -2.643 -2.122 -10.408 1.00 42.62 112 ASN A O 1
ATOM 916 N N . VAL A 1 113 ? -4.178 -0.496 -10.340 1.00 48.16 113 VAL A N 1
ATOM 917 C CA . VAL A 1 113 ? -3.251 0.595 -10.662 1.00 48.16 113 VAL A CA 1
ATOM 918 C C . VAL A 1 113 ? -2.535 0.984 -9.367 1.00 48.16 113 VAL A C 1
ATOM 920 O O . VAL A 1 113 ? -2.692 2.083 -8.840 1.00 48.16 113 VAL A O 1
ATOM 923 N N . SER A 1 114 ? -1.736 0.060 -8.822 1.00 46.44 114 SER A N 1
ATOM 924 C CA . SER A 1 114 ? -0.630 0.420 -7.936 1.00 46.44 114 SER A CA 1
ATOM 925 C C . SER A 1 114 ? 0.417 1.095 -8.821 1.00 46.44 114 SER A C 1
ATOM 927 O O . SER A 1 114 ? 1.466 0.551 -9.145 1.00 46.44 114 SER A O 1
ATOM 929 N N . ILE A 1 115 ? 0.059 2.284 -9.311 1.00 47.91 115 ILE A N 1
ATOM 930 C CA . ILE A 1 115 ? 0.968 3.231 -9.933 1.00 47.91 115 ILE A CA 1
ATOM 931 C C . ILE A 1 115 ? 1.815 3.722 -8.768 1.00 47.91 115 ILE A C 1
ATOM 933 O O . ILE A 1 115 ? 1.488 4.708 -8.105 1.00 47.91 115 ILE A O 1
ATOM 937 N N . LEU A 1 116 ? 2.865 2.971 -8.454 1.00 46.72 116 LEU A N 1
ATOM 938 C CA . LEU A 1 116 ? 3.792 3.210 -7.349 1.00 46.72 116 LEU A CA 1
ATOM 939 C C . LEU A 1 116 ? 4.719 4.407 -7.628 1.00 46.72 116 LEU A C 1
ATOM 941 O O . LEU A 1 116 ? 5.866 4.449 -7.202 1.00 46.72 116 LEU A O 1
ATOM 945 N N . ASN A 1 117 ? 4.203 5.418 -8.325 1.00 48.94 117 ASN A N 1
ATOM 946 C CA . ASN A 1 117 ? 4.887 6.665 -8.577 1.00 48.94 117 ASN A CA 1
ATOM 947 C C . ASN A 1 117 ? 3.861 7.802 -8.657 1.00 48.94 117 ASN A C 1
ATOM 949 O O . ASN A 1 117 ? 3.003 7.854 -9.542 1.00 48.94 117 ASN A O 1
ATOM 953 N N . LYS A 1 118 ? 3.943 8.742 -7.710 1.00 50.19 118 LYS A N 1
ATOM 954 C CA . LYS A 1 118 ? 3.072 9.927 -7.646 1.00 50.19 118 LYS A CA 1
ATOM 955 C C . LYS A 1 118 ? 3.102 10.708 -8.968 1.00 50.19 118 LYS A C 1
ATOM 957 O O . LYS A 1 118 ? 2.069 11.233 -9.371 1.00 50.19 118 LYS A O 1
ATOM 962 N N . ASN A 1 119 ? 4.241 10.706 -9.664 1.00 47.09 119 ASN A N 1
ATOM 963 C CA . ASN A 1 119 ? 4.412 11.346 -10.968 1.00 47.09 119 ASN A CA 1
ATOM 964 C C . ASN A 1 119 ? 3.634 10.640 -12.086 1.00 47.09 119 ASN A C 1
ATOM 966 O O . ASN A 1 119 ? 3.006 11.309 -12.904 1.00 47.09 119 ASN A O 1
ATOM 970 N N . ASP A 1 120 ? 3.587 9.309 -12.085 1.00 50.69 120 ASP A N 1
ATOM 971 C CA . ASP A 1 120 ? 2.872 8.550 -13.116 1.00 50.69 120 ASP A CA 1
ATOM 972 C C . ASP A 1 120 ? 1.355 8.603 -12.903 1.00 50.69 120 ASP A C 1
ATOM 974 O O . ASP A 1 120 ? 0.593 8.597 -13.865 1.00 50.69 120 ASP A O 1
ATOM 978 N N . LYS A 1 121 ? 0.894 8.801 -11.659 1.00 54.16 121 LYS A N 1
ATOM 979 C CA . LYS A 1 121 ? -0.514 9.119 -11.372 1.00 54.16 121 LYS A CA 1
ATOM 980 C C . LYS A 1 121 ? -0.924 10.479 -11.944 1.00 54.16 121 LYS A C 1
ATOM 982 O O . LYS A 1 121 ? -2.042 10.615 -12.439 1.00 54.16 121 LYS A O 1
ATOM 987 N N . PHE A 1 122 ? -0.047 11.484 -11.863 1.00 56.03 122 PHE A N 1
ATOM 988 C CA . PHE A 1 122 ? -0.304 12.794 -12.470 1.00 56.03 122 PHE A CA 1
ATOM 989 C C . PHE A 1 122 ? -0.325 12.705 -13.997 1.00 56.03 122 PHE A C 1
ATOM 991 O O . PHE A 1 122 ? -1.263 13.217 -14.600 1.00 56.03 122 PHE A O 1
ATOM 998 N N . LYS A 1 123 ? 0.626 11.986 -14.604 1.00 61.06 123 LYS A N 1
ATOM 999 C CA . LYS A 1 123 ? 0.648 11.744 -16.056 1.00 61.06 123 LYS A CA 1
ATOM 1000 C C . LYS A 1 123 ? -0.577 10.968 -16.536 1.00 61.06 123 LYS A C 1
ATOM 1002 O O . LYS A 1 123 ? -1.216 11.381 -17.490 1.00 61.06 123 LYS A O 1
ATOM 1007 N N . TYR A 1 124 ? -0.966 9.903 -15.834 1.00 60.00 124 TYR A N 1
ATOM 1008 C CA . TYR A 1 124 ? -2.172 9.141 -16.164 1.00 60.00 124 TYR A CA 1
ATOM 1009 C C . TYR A 1 124 ? -3.438 10.006 -16.089 1.00 60.00 124 TYR A C 1
ATOM 1011 O O . TYR A 1 124 ? -4.306 9.918 -16.953 1.00 60.00 124 TYR A O 1
ATOM 1019 N N . LYS A 1 125 ? -3.545 10.872 -15.072 1.00 70.31 125 LYS A N 1
ATOM 1020 C CA . LYS A 1 125 ? -4.661 11.820 -14.968 1.00 70.31 125 LYS A CA 1
ATOM 1021 C C . LYS A 1 125 ? -4.668 12.800 -16.143 1.00 70.31 125 LYS A C 1
ATOM 1023 O O . LYS A 1 125 ? -5.733 13.049 -16.691 1.00 70.31 125 LYS A O 1
ATOM 1028 N N . ASP A 1 126 ? -3.509 13.333 -16.514 1.00 72.12 126 ASP A N 1
ATOM 1029 C CA . ASP A 1 126 ? -3.375 14.268 -17.633 1.00 72.12 126 ASP A CA 1
ATOM 1030 C C . ASP A 1 126 ? -3.796 13.624 -18.965 1.00 72.12 126 ASP A C 1
ATOM 1032 O O . ASP A 1 126 ? -4.642 14.162 -19.677 1.00 72.12 126 ASP A O 1
ATOM 1036 N N . GLU A 1 127 ? -3.317 12.409 -19.246 1.00 70.00 127 GLU A N 1
ATOM 1037 C CA . GLU A 1 127 ? -3.715 11.637 -20.432 1.00 70.00 127 GLU A CA 1
ATOM 1038 C C . GLU A 1 127 ? -5.219 11.312 -20.444 1.00 70.00 127 GLU A C 1
ATOM 1040 O O . GLU A 1 127 ? -5.879 11.404 -21.481 1.00 70.00 127 GLU A O 1
ATOM 1045 N N . TYR A 1 128 ? -5.808 11.017 -19.282 1.00 76.19 128 TYR A N 1
ATOM 1046 C CA . TYR A 1 128 ? -7.248 10.778 -19.167 1.00 76.19 128 TYR A CA 1
ATOM 1047 C C . TYR A 1 128 ? -8.093 12.045 -19.398 1.00 76.19 128 TYR A C 1
ATOM 1049 O O . TYR A 1 128 ? -9.148 11.983 -20.033 1.00 76.19 128 TYR A O 1
ATOM 1057 N N . GLU A 1 129 ? -7.655 13.207 -18.905 1.00 84.44 129 GLU A N 1
ATOM 1058 C CA . GLU A 1 129 ? -8.336 14.483 -19.168 1.00 84.44 129 GLU A CA 1
ATOM 1059 C C . GLU A 1 129 ? -8.237 14.879 -20.650 1.00 84.44 129 GLU A C 1
ATOM 1061 O O . GLU A 1 129 ? -9.241 15.299 -21.231 1.00 84.44 129 GLU A O 1
ATOM 1066 N N . LYS A 1 130 ? -7.085 14.653 -21.297 1.00 73.94 130 LYS A N 1
ATOM 1067 C CA . LYS A 1 130 ? -6.926 14.839 -22.751 1.00 73.94 130 LYS A CA 1
ATOM 1068 C C . LYS A 1 130 ? -7.875 13.944 -23.542 1.00 73.94 130 LYS A C 1
ATOM 1070 O O . LYS A 1 130 ? -8.552 14.426 -24.447 1.00 73.94 130 LYS A O 1
ATOM 1075 N N . PHE A 1 131 ? -7.988 12.669 -23.170 1.00 72.81 131 PHE A N 1
ATOM 1076 C CA . PHE A 1 131 ? -8.915 11.737 -23.813 1.00 72.81 131 PHE A CA 1
ATOM 1077 C C . PHE A 1 131 ? -10.376 12.204 -23.712 1.00 72.81 131 PHE A C 1
ATOM 1079 O O . PHE A 1 131 ? -11.099 12.209 -24.711 1.00 72.81 131 PHE A O 1
ATOM 1086 N N . LYS A 1 132 ? -10.810 12.672 -22.532 1.00 82.31 132 LYS A N 1
ATOM 1087 C CA . LYS A 1 132 ? -12.158 13.240 -22.349 1.00 82.31 132 LYS A CA 1
ATOM 1088 C C . LYS A 1 132 ? -12.388 14.487 -23.193 1.00 82.31 132 LYS A C 1
ATOM 1090 O O . LYS A 1 132 ? -13.479 14.648 -23.739 1.00 82.31 132 LYS A O 1
ATOM 1095 N N . LEU A 1 133 ? -11.389 15.358 -23.305 1.00 83.69 133 LEU A N 1
ATOM 1096 C CA . LEU A 1 133 ? -11.475 16.557 -24.131 1.00 83.69 133 LEU A CA 1
ATOM 1097 C C . LEU A 1 133 ? -11.646 16.191 -25.612 1.00 83.69 133 LEU A C 1
ATOM 1099 O O . LEU A 1 133 ? -12.540 16.723 -26.263 1.00 83.69 133 LEU A O 1
ATOM 1103 N N . VAL A 1 134 ? -10.878 15.220 -26.116 1.00 80.44 134 VAL A N 1
ATOM 1104 C CA . VAL A 1 134 ? -11.013 14.713 -27.494 1.00 80.44 134 VAL A CA 1
ATOM 1105 C C . VAL A 1 134 ? -12.406 14.128 -27.735 1.00 80.44 134 VAL A C 1
ATOM 1107 O O . VAL A 1 134 ? -13.063 14.503 -28.704 1.00 80.44 134 VAL A O 1
ATOM 1110 N N . LEU A 1 135 ? -12.904 13.276 -26.833 1.00 76.38 135 LEU A N 1
ATOM 1111 C CA . LEU A 1 135 ? -14.267 12.738 -26.916 1.00 76.38 135 LEU A CA 1
ATOM 1112 C C . LEU A 1 135 ? -15.337 13.833 -26.881 1.0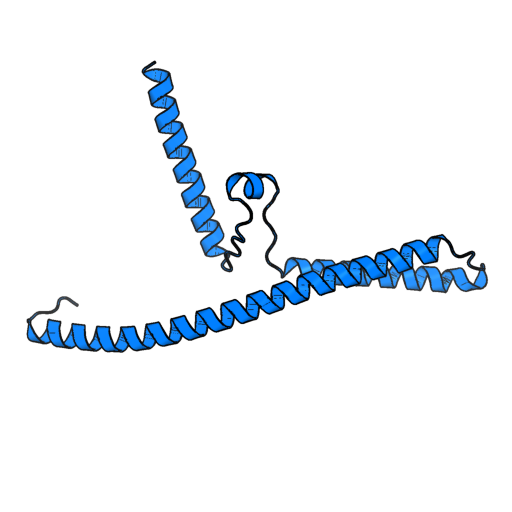0 76.38 135 LEU A C 1
ATOM 1114 O O . LEU A 1 135 ? -16.322 13.744 -27.607 1.00 76.38 135 LEU A O 1
ATOM 1118 N N . SER A 1 136 ? -15.142 14.867 -26.063 1.00 86.00 136 SER A N 1
ATOM 1119 C CA . SER A 1 136 ? -16.077 15.992 -25.954 1.00 86.00 136 SER A CA 1
ATOM 1120 C C . SER A 1 136 ? -16.103 16.820 -27.236 1.00 86.00 136 SER A C 1
ATOM 1122 O O . SER A 1 136 ? -17.172 17.229 -27.673 1.00 86.00 136 SER A O 1
ATOM 1124 N N . ILE A 1 137 ? -14.947 17.020 -27.873 1.00 86.75 137 ILE A N 1
ATOM 1125 C CA . ILE A 1 137 ? -14.833 17.707 -29.163 1.00 86.75 137 ILE A CA 1
ATOM 1126 C C . ILE A 1 137 ? -15.503 16.884 -30.268 1.00 86.75 137 ILE A C 1
ATOM 1128 O O . ILE A 1 137 ? -16.310 17.421 -31.021 1.00 86.75 137 ILE A O 1
ATOM 1132 N N . ILE A 1 138 ? -15.226 15.579 -30.340 1.00 86.38 138 ILE A N 1
ATOM 1133 C CA . ILE A 1 138 ? -15.870 14.677 -31.308 1.00 86.38 138 ILE A CA 1
ATOM 1134 C C . ILE A 1 138 ? -17.391 14.678 -31.104 1.00 86.38 138 ILE A C 1
ATOM 1136 O O . ILE A 1 138 ? -18.139 14.831 -32.066 1.00 86.38 138 ILE A O 1
ATOM 1140 N N . GLY A 1 139 ? -17.851 14.566 -29.855 1.00 84.69 139 GLY A N 1
ATOM 1141 C CA . GLY A 1 139 ? -19.271 14.627 -29.508 1.00 84.69 139 GLY A CA 1
ATOM 1142 C C . GLY A 1 139 ? -19.914 15.967 -29.864 1.00 84.69 139 GLY A C 1
ATOM 1143 O O . GLY A 1 139 ? -21.024 15.989 -30.388 1.00 84.69 139 GLY A O 1
ATOM 1144 N N . PHE A 1 140 ? -19.206 17.078 -29.652 1.00 89.19 140 PHE A N 1
ATOM 1145 C CA . PHE A 1 140 ? -19.664 18.407 -30.048 1.00 89.19 140 PHE A CA 1
ATOM 1146 C C . PHE A 1 140 ? -19.837 18.514 -31.567 1.00 89.19 140 PHE A C 1
ATOM 1148 O O . PHE A 1 140 ? -20.899 18.919 -32.026 1.00 89.19 140 PHE A O 1
ATOM 1155 N N . PHE A 1 141 ? -18.849 18.083 -32.359 1.00 85.31 141 PHE A N 1
ATOM 1156 C CA . PHE A 1 141 ? -18.962 18.102 -33.821 1.00 85.31 141 PHE A CA 1
ATOM 1157 C C . PHE A 1 141 ? -20.086 17.196 -34.334 1.00 85.31 141 PHE A C 1
ATOM 1159 O O . PHE A 1 141 ? -20.855 17.620 -35.191 1.00 85.31 141 PHE A O 1
ATOM 1166 N N . LEU A 1 142 ? -20.235 15.989 -33.781 1.00 81.88 142 LEU A N 1
ATOM 1167 C CA . LEU A 1 142 ? -21.343 15.092 -34.129 1.00 81.88 142 LEU A CA 1
ATOM 1168 C C . LEU A 1 142 ? -22.713 15.690 -33.776 1.00 81.88 142 LEU A C 1
ATOM 1170 O O . LEU A 1 142 ? -23.663 15.493 -34.521 1.00 81.88 142 LEU A O 1
ATOM 1174 N N . SER A 1 143 ? -22.810 16.442 -32.677 1.00 82.88 143 SER A N 1
ATOM 1175 C CA . SER A 1 143 ? -24.045 17.115 -32.253 1.00 82.88 143 SER A CA 1
ATOM 1176 C C . SER A 1 143 ? -24.367 18.388 -33.040 1.00 82.88 143 SER A C 1
ATOM 1178 O O . SER A 1 143 ? -25.491 18.862 -32.944 1.00 82.88 143 SER A O 1
ATOM 1180 N N . VAL A 1 144 ? -23.389 18.988 -33.721 1.00 79.25 144 VAL A N 1
ATOM 1181 C CA . VAL A 1 144 ? -23.573 20.211 -34.525 1.00 79.25 144 VAL A CA 1
ATOM 1182 C C . VAL A 1 144 ? -23.816 19.878 -36.001 1.00 79.25 144 VAL A C 1
ATOM 1184 O O . VAL A 1 144 ? -24.440 20.661 -36.711 1.00 79.25 144 VAL A O 1
ATOM 1187 N N . ILE A 1 145 ? -23.310 18.735 -36.475 1.00 74.75 145 ILE A N 1
ATOM 1188 C CA . ILE A 1 145 ? -23.496 18.247 -37.853 1.00 74.75 145 ILE A CA 1
ATOM 1189 C C . ILE A 1 145 ? -24.817 17.469 -38.016 1.00 74.75 145 ILE A C 1
ATOM 1191 O O . ILE A 1 145 ? -25.303 17.331 -39.138 1.00 74.75 145 ILE A O 1
ATOM 1195 N N . ASN A 1 146 ? -25.393 16.980 -36.915 1.00 55.62 1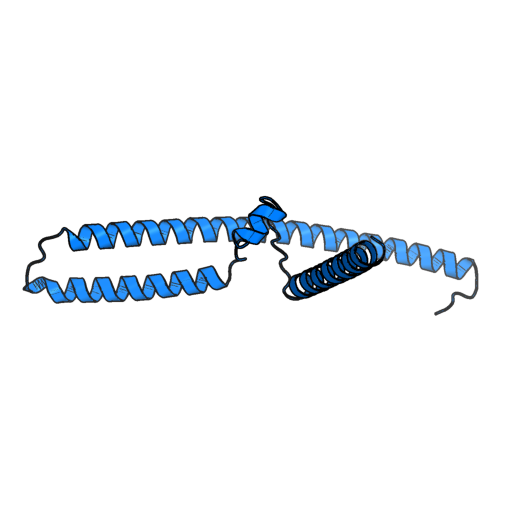46 ASN A N 1
ATOM 1196 C CA . ASN A 1 146 ? -26.702 16.325 -36.858 1.00 5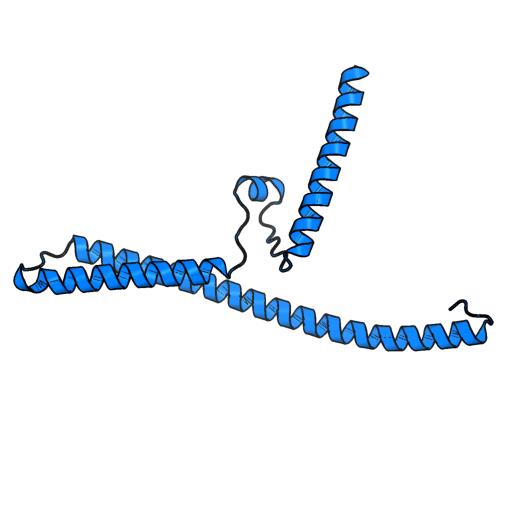5.62 146 ASN A CA 1
ATOM 1197 C C . ASN A 1 146 ? -27.779 17.289 -36.353 1.00 55.62 146 ASN A C 1
ATOM 1199 O O . ASN A 1 146 ? -28.933 17.169 -36.818 1.00 55.62 146 ASN A O 1
#

Organism: NCBI:txid320908

InterPro domains:
  IPR012926 TMEM120A/B [PF07851] (11-146)
  IPR012926 TMEM120A/B [PTHR21433] (6-145)

pLDDT: mean 81.53, std 16.11, range [41.62, 97.81]

Radius of gyration: 27.72 Å; chains: 1; bounding box: 60×29×82 Å